Protein AF-A0A8T4ZIC4-F1 (afdb_monomer_lite)

Foldseek 3Di:
DFDWPPPPPCQPFLVLVCVLDVALVLLQVLQVVQVWAWDPDARGKTWDPPDPPKIKIWDWHPPPVVDHIGIDITTGPCVVVVDDPVVVVVSVVVVSVSSSPRRPPPPVVVVVPD

Structure (mmCIF, N/CA/C/O backbone):
data_AF-A0A8T4ZIC4-F1
#
_entry.id   AF-A0A8T4ZIC4-F1
#
loop_
_atom_site.group_PDB
_atom_site.id
_atom_site.type_symbol
_atom_site.label_atom_id
_atom_site.label_alt_id
_atom_site.label_comp_id
_atom_site.label_asym_id
_atom_site.label_entity_id
_atom_site.label_seq_id
_atom_site.pdbx_PDB_ins_code
_atom_site.Cartn_x
_atom_site.Cartn_y
_atom_site.Cartn_z
_atom_site.occupancy
_atom_site.B_iso_or_equiv
_atom_site.auth_seq_id
_atom_site.auth_comp_id
_atom_site.auth_asym_id
_atom_site.auth_atom_id
_atom_site.pdbx_PDB_model_num
ATOM 1 N N . GLY A 1 1 ? -21.956 -5.298 -4.719 1.00 33.06 1 GLY A N 1
ATOM 2 C CA . GLY A 1 1 ? -21.739 -3.932 -5.223 1.00 33.06 1 GLY A CA 1
ATOM 3 C C . GLY A 1 1 ? -20.552 -3.351 -4.500 1.00 33.06 1 GLY A C 1
ATOM 4 O O . GLY A 1 1 ? -20.689 -3.032 -3.332 1.00 33.06 1 GLY A O 1
ATOM 5 N N . GLY A 1 2 ? -19.388 -3.315 -5.147 1.00 44.88 2 GLY A N 1
ATOM 6 C CA . GLY A 1 2 ? -18.183 -2.702 -4.589 1.00 44.88 2 GLY A CA 1
ATOM 7 C C . GLY A 1 2 ? -18.136 -1.250 -5.034 1.00 44.88 2 GLY A C 1
ATOM 8 O O . GLY A 1 2 ? -17.981 -0.979 -6.220 1.00 44.88 2 GLY A O 1
ATOM 9 N N . LEU A 1 3 ? -18.362 -0.319 -4.114 1.00 43.19 3 LEU A N 1
ATOM 10 C CA . LEU A 1 3 ? -18.213 1.105 -4.391 1.00 43.19 3 LE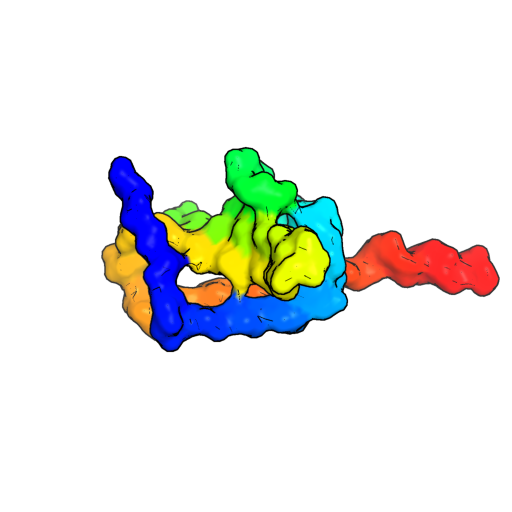U A CA 1
ATOM 11 C C . LEU A 1 3 ? -16.721 1.439 -4.345 1.00 43.19 3 LEU A C 1
ATOM 13 O O . LEU A 1 3 ? -16.117 1.508 -3.278 1.00 43.19 3 LEU A O 1
ATOM 17 N N . PHE A 1 4 ? -16.151 1.589 -5.537 1.00 46.47 4 PHE A N 1
ATOM 18 C CA . PHE A 1 4 ? -14.772 1.975 -5.790 1.00 46.47 4 PHE A CA 1
ATOM 19 C C . PHE A 1 4 ? -14.532 3.410 -5.311 1.00 46.47 4 PHE A C 1
ATOM 21 O O . PHE A 1 4 ? -15.179 4.346 -5.781 1.00 46.47 4 PHE A O 1
ATOM 28 N N . PHE A 1 5 ? -13.560 3.612 -4.423 1.00 39.50 5 PHE A N 1
ATOM 29 C CA . PHE A 1 5 ? -12.942 4.927 -4.273 1.00 39.50 5 PHE A CA 1
ATOM 30 C C . PHE A 1 5 ? -12.003 5.160 -5.461 1.00 39.50 5 PHE A C 1
ATOM 32 O O . PHE A 1 5 ? -10.790 5.037 -5.351 1.00 39.50 5 PHE A O 1
ATOM 39 N N . SER A 1 6 ? -12.563 5.492 -6.619 1.00 39.66 6 SER A N 1
ATOM 40 C CA . SER A 1 6 ? -11.831 6.234 -7.643 1.00 39.66 6 SER A CA 1
ATOM 41 C C . SER A 1 6 ? -12.007 7.706 -7.290 1.00 39.66 6 SER A C 1
ATOM 43 O O . SER A 1 6 ? -12.940 8.337 -7.768 1.00 39.66 6 SER A O 1
ATOM 45 N N . ALA A 1 7 ? -11.208 8.237 -6.363 1.00 35.34 7 ALA A N 1
ATOM 46 C CA . ALA A 1 7 ? -11.266 9.658 -6.028 1.00 35.34 7 ALA A CA 1
ATOM 47 C C . ALA A 1 7 ? -10.361 10.442 -6.997 1.00 35.34 7 ALA A C 1
ATOM 49 O O . ALA A 1 7 ? -9.142 10.338 -6.878 1.00 35.34 7 ALA A O 1
ATOM 50 N N . PRO A 1 8 ? -10.902 11.270 -7.915 1.00 34.84 8 PRO A N 1
ATOM 51 C CA . PRO A 1 8 ? -10.094 12.103 -8.810 1.00 34.84 8 PRO A CA 1
ATOM 52 C C . PRO A 1 8 ? -9.449 13.305 -8.090 1.00 34.84 8 PRO A C 1
ATOM 54 O O . PRO A 1 8 ? -8.684 14.041 -8.700 1.00 34.84 8 PRO A O 1
ATOM 57 N N . ALA A 1 9 ? -9.765 13.534 -6.807 1.00 34.50 9 ALA A N 1
ATOM 58 C CA . ALA A 1 9 ? -9.385 14.743 -6.066 1.00 34.50 9 ALA A CA 1
ATOM 59 C C . ALA A 1 9 ? -8.169 14.579 -5.134 1.00 34.50 9 ALA A C 1
ATOM 61 O O . ALA A 1 9 ? -7.621 15.573 -4.666 1.00 34.50 9 ALA A O 1
ATOM 62 N N . HIS A 1 10 ? -7.706 13.351 -4.894 1.00 43.91 10 HIS A N 1
ATOM 63 C CA . HIS A 1 10 ? -6.476 13.084 -4.148 1.00 43.91 10 HIS A CA 1
ATOM 64 C C . HIS A 1 10 ? -5.704 11.997 -4.877 1.00 43.91 10 HIS A C 1
ATOM 66 O O . HIS A 1 10 ? -5.701 10.837 -4.476 1.00 43.91 10 HIS A O 1
ATOM 72 N N . ASN A 1 11 ? -5.088 12.379 -5.994 1.00 49.31 11 ASN A N 1
ATOM 73 C CA . ASN A 1 11 ? -4.121 11.537 -6.678 1.00 49.31 11 ASN A CA 1
ATOM 74 C C . ASN A 1 11 ? -2.909 11.408 -5.739 1.00 49.31 11 ASN A C 1
ATOM 76 O O . ASN A 1 11 ? -2.004 12.242 -5.755 1.00 49.31 11 ASN A O 1
ATOM 80 N N . LEU A 1 12 ? -2.963 10.449 -4.811 1.00 59.75 12 LEU A N 1
ATOM 81 C CA . LEU A 1 12 ? -1.855 10.118 -3.927 1.00 59.75 12 LEU A CA 1
ATOM 82 C C . LEU A 1 12 ? -0.790 9.494 -4.814 1.00 59.75 12 LEU A C 1
ATOM 84 O O . LEU A 1 12 ? -0.788 8.295 -5.068 1.00 59.75 12 LEU A O 1
ATOM 88 N N . ALA A 1 13 ? 0.067 10.345 -5.362 1.00 63.38 13 ALA A N 1
ATOM 89 C CA . ALA A 1 13 ? 1.183 9.907 -6.163 1.00 63.38 13 ALA A CA 1
ATOM 90 C C . ALA A 1 13 ? 2.151 9.170 -5.232 1.00 63.38 13 ALA A C 1
ATOM 92 O O . ALA A 1 13 ? 2.946 9.784 -4.521 1.00 63.38 13 ALA A O 1
ATOM 93 N N . PHE A 1 14 ? 2.059 7.841 -5.208 1.00 84.56 14 PHE A N 1
ATOM 94 C CA . PHE A 1 14 ? 2.982 6.949 -4.505 1.00 84.56 14 PHE A CA 1
ATOM 95 C C . PHE A 1 14 ? 4.308 6.834 -5.268 1.00 84.56 14 PHE A C 1
ATOM 97 O O . PHE A 1 14 ? 4.807 5.736 -5.507 1.00 84.56 14 PHE A O 1
ATOM 104 N N . ASN A 1 15 ? 4.855 7.973 -5.700 1.00 84.69 15 ASN A N 1
ATOM 105 C CA . ASN A 1 15 ? 6.056 8.038 -6.528 1.00 84.69 15 ASN A CA 1
ATOM 106 C C . ASN A 1 15 ? 7.239 7.375 -5.825 1.00 84.69 15 ASN A C 1
ATOM 108 O O . ASN A 1 15 ? 7.979 6.647 -6.459 1.00 84.69 15 ASN A O 1
ATOM 112 N N . ASP A 1 16 ? 7.345 7.508 -4.502 1.00 87.56 16 ASP A N 1
ATOM 113 C CA . ASP A 1 16 ? 8.375 6.830 -3.713 1.00 87.56 16 ASP A CA 1
ATOM 114 C C . ASP A 1 16 ? 8.280 5.298 -3.787 1.00 87.56 16 ASP A C 1
ATOM 116 O O . ASP A 1 16 ? 9.295 4.604 -3.744 1.00 87.56 16 ASP A O 1
ATOM 120 N N . LEU A 1 17 ? 7.064 4.755 -3.895 1.00 90.38 17 LEU A N 1
ATOM 121 C CA . LEU A 1 17 ? 6.855 3.324 -4.083 1.00 90.38 17 LEU A CA 1
ATOM 122 C C . LEU A 1 17 ? 7.109 2.915 -5.535 1.00 90.38 17 LEU A C 1
ATOM 124 O O . LEU A 1 17 ? 7.627 1.827 -5.748 1.00 90.38 17 LEU A O 1
ATOM 128 N N . LEU A 1 18 ? 6.777 3.763 -6.512 1.00 89.31 18 LEU A N 1
ATOM 129 C CA . LEU A 1 18 ? 7.067 3.525 -7.932 1.00 89.31 18 LEU A CA 1
ATOM 130 C C . LEU A 1 18 ? 8.573 3.574 -8.230 1.00 89.31 18 LEU A C 1
ATOM 132 O O . LEU A 1 18 ? 9.070 2.731 -8.968 1.00 89.31 18 LEU A O 1
ATOM 136 N N . ASP A 1 19 ? 9.302 4.499 -7.606 1.00 88.69 19 ASP A N 1
ATOM 137 C CA . ASP A 1 19 ? 10.763 4.595 -7.680 1.00 88.69 19 ASP A CA 1
ATOM 138 C C . ASP A 1 19 ? 11.426 3.359 -7.059 1.00 88.69 19 ASP A C 1
ATOM 140 O O . ASP A 1 19 ? 12.486 2.910 -7.494 1.00 88.69 19 ASP A O 1
ATOM 144 N N . LYS A 1 20 ? 10.795 2.797 -6.023 1.00 89.50 20 LYS A N 1
ATOM 145 C CA . LYS A 1 20 ? 11.298 1.630 -5.299 1.00 89.50 20 LYS A CA 1
ATOM 146 C C . LYS A 1 20 ? 10.947 0.298 -5.960 1.00 89.50 20 LYS A C 1
ATOM 148 O O . LYS A 1 20 ? 11.734 -0.642 -5.877 1.00 89.50 20 LYS A O 1
ATOM 153 N N . TYR A 1 21 ? 9.758 0.191 -6.539 1.00 90.94 21 TYR A N 1
ATOM 154 C CA . TYR A 1 21 ? 9.224 -1.030 -7.127 1.00 90.94 21 TYR A CA 1
ATOM 155 C C . TYR A 1 21 ? 8.983 -0.793 -8.613 1.00 90.94 21 TYR A C 1
ATOM 157 O O . TYR A 1 21 ? 7.904 -0.367 -9.026 1.00 90.94 21 TYR A O 1
ATOM 165 N N . ALA A 1 22 ? 10.005 -1.081 -9.419 1.00 86.00 22 ALA A N 1
ATOM 166 C CA . ALA A 1 22 ? 9.959 -0.856 -10.859 1.00 86.00 22 ALA A CA 1
ATOM 167 C C . ALA A 1 22 ? 9.056 -1.874 -11.573 1.00 86.00 22 ALA A C 1
ATOM 169 O O . ALA A 1 22 ? 8.530 -1.590 -12.651 1.00 86.00 22 ALA A O 1
ATOM 170 N N . THR A 1 23 ? 8.870 -3.055 -10.972 1.00 91.25 23 THR A N 1
ATOM 171 C CA . THR A 1 23 ? 8.087 -4.156 -11.549 1.00 91.25 23 THR A CA 1
ATOM 172 C C . THR A 1 23 ? 6.901 -4.575 -10.667 1.00 91.25 23 THR A C 1
ATOM 174 O O . THR A 1 23 ? 6.995 -4.523 -9.433 1.00 91.25 23 THR A O 1
ATOM 177 N N . PRO A 1 24 ? 5.803 -5.080 -11.271 1.00 93.19 24 PRO A N 1
ATOM 178 C CA . PRO A 1 24 ? 4.670 -5.641 -10.528 1.00 93.19 24 PRO A CA 1
ATOM 179 C C . PRO A 1 24 ? 5.083 -6.760 -9.556 1.00 93.19 24 PRO A C 1
ATOM 181 O O . PRO A 1 24 ? 4.558 -6.853 -8.447 1.00 93.19 24 PRO A O 1
ATOM 184 N N . ASP A 1 25 ? 6.061 -7.590 -9.935 1.00 93.56 25 ASP A N 1
ATOM 185 C CA . ASP A 1 25 ? 6.552 -8.693 -9.104 1.00 93.56 25 ASP A CA 1
ATOM 186 C C . ASP A 1 25 ? 7.297 -8.219 -7.851 1.00 93.56 25 ASP A C 1
ATOM 188 O O . ASP A 1 25 ? 7.112 -8.783 -6.770 1.00 93.56 25 ASP A O 1
ATOM 192 N N . GLU A 1 26 ? 8.139 -7.188 -7.958 1.00 92.88 26 GLU A N 1
ATOM 193 C CA . GLU A 1 26 ? 8.818 -6.592 -6.798 1.00 92.88 26 GLU A CA 1
ATOM 194 C C . GLU A 1 26 ? 7.816 -5.995 -5.817 1.00 92.88 26 GLU A C 1
ATOM 196 O O . GLU A 1 26 ? 7.899 -6.250 -4.611 1.00 92.88 26 GLU A O 1
ATOM 201 N N . PHE A 1 27 ? 6.841 -5.260 -6.350 1.00 94.19 27 PHE A N 1
ATOM 202 C CA . PHE A 1 27 ? 5.760 -4.672 -5.577 1.00 94.19 27 PHE A CA 1
ATOM 203 C C . PHE A 1 27 ? 4.952 -5.739 -4.834 1.00 94.19 27 PHE A C 1
ATOM 205 O O . PHE A 1 27 ? 4.721 -5.636 -3.625 1.00 94.19 27 PHE A O 1
ATOM 212 N N . LEU A 1 28 ? 4.571 -6.805 -5.538 1.00 94.94 28 LEU A N 1
ATOM 213 C CA . LEU A 1 28 ? 3.803 -7.892 -4.956 1.00 94.94 28 LEU A CA 1
ATOM 214 C C . LEU A 1 28 ? 4.590 -8.624 -3.867 1.00 94.94 28 LEU A C 1
ATOM 216 O O . LEU A 1 28 ? 4.059 -8.854 -2.781 1.00 94.94 28 LEU A O 1
ATOM 220 N N . ARG A 1 29 ? 5.862 -8.961 -4.117 1.00 94.06 29 ARG A N 1
ATOM 221 C CA . ARG A 1 29 ? 6.724 -9.601 -3.109 1.00 94.06 29 ARG A CA 1
ATOM 222 C C . ARG A 1 29 ? 6.819 -8.760 -1.838 1.00 94.06 29 ARG A C 1
ATOM 224 O O . ARG A 1 29 ? 6.734 -9.311 -0.740 1.00 94.06 29 ARG A O 1
ATOM 231 N N . ALA A 1 30 ? 6.954 -7.442 -1.974 1.00 93.38 30 ALA A N 1
ATOM 232 C CA . ALA A 1 30 ? 6.986 -6.536 -0.832 1.00 93.38 30 ALA A CA 1
ATOM 233 C C . ALA A 1 30 ? 5.678 -6.585 -0.028 1.00 93.38 30 ALA A C 1
ATOM 235 O O . ALA A 1 30 ? 5.730 -6.755 1.192 1.00 93.38 30 ALA A O 1
ATOM 236 N N . GLY A 1 31 ? 4.523 -6.524 -0.697 1.00 93.75 31 GLY A N 1
ATOM 237 C CA . GLY A 1 31 ? 3.209 -6.629 -0.058 1.00 93.75 31 GLY A CA 1
ATOM 238 C C . GLY A 1 31 ? 2.994 -7.944 0.690 1.00 93.75 31 GLY A C 1
ATOM 239 O O . GLY A 1 31 ? 2.612 -7.945 1.861 1.00 93.75 31 GLY A O 1
ATOM 240 N N . LEU A 1 32 ? 3.329 -9.073 0.064 1.00 94.12 32 LEU A N 1
ATOM 241 C CA . LEU A 1 32 ? 3.216 -10.394 0.695 1.00 94.12 32 LEU A CA 1
ATOM 242 C C . LEU A 1 32 ? 4.154 -10.537 1.906 1.00 94.12 32 LEU A C 1
ATOM 244 O O . LEU A 1 32 ? 3.788 -11.135 2.915 1.00 94.12 32 LEU A O 1
ATOM 248 N N . SER A 1 33 ? 5.338 -9.917 1.868 1.00 92.00 33 SER A N 1
ATOM 249 C CA . SER A 1 33 ? 6.285 -9.918 2.997 1.00 92.00 33 SER A CA 1
ATOM 250 C C . SER A 1 33 ? 5.807 -9.140 4.237 1.00 92.00 33 SER A C 1
ATOM 252 O O . SER A 1 33 ? 6.435 -9.226 5.303 1.00 92.00 33 SER A O 1
ATOM 254 N N . LEU A 1 34 ? 4.726 -8.362 4.104 1.00 90.06 34 LEU A N 1
ATOM 255 C CA . LEU A 1 34 ? 4.023 -7.684 5.198 1.00 90.06 34 LEU A CA 1
ATOM 256 C C . LEU A 1 34 ? 2.871 -8.526 5.772 1.00 90.06 34 LEU A C 1
ATOM 258 O O . LEU A 1 34 ? 2.114 -8.027 6.599 1.00 90.06 34 LEU A O 1
ATOM 262 N N . GLY A 1 35 ? 2.731 -9.783 5.340 1.00 91.25 35 GLY A N 1
ATOM 263 C CA . GLY A 1 35 ? 1.567 -10.609 5.661 1.00 91.25 35 GLY A CA 1
ATOM 264 C C . GLY A 1 35 ? 0.340 -10.239 4.829 1.00 91.25 35 GLY A C 1
ATOM 265 O O . GLY A 1 35 ? -0.779 -10.524 5.242 1.00 91.25 35 GLY A O 1
ATOM 266 N N . GLY A 1 36 ? 0.542 -9.566 3.692 1.00 93.31 36 GLY A N 1
ATOM 267 C CA . GLY A 1 36 ? -0.533 -9.288 2.756 1.00 93.31 36 GLY A CA 1
ATOM 268 C C . GLY A 1 36 ? -0.979 -10.526 1.984 1.00 93.31 36 GLY A C 1
ATOM 269 O O . GLY A 1 36 ? -0.225 -11.489 1.835 1.00 93.31 36 GLY A O 1
ATOM 270 N N . GLU A 1 37 ? -2.193 -10.475 1.448 1.00 94.25 37 GLU A N 1
ATOM 271 C CA . GLU A 1 37 ? -2.775 -11.540 0.632 1.00 94.25 37 GLU A CA 1
ATOM 272 C C . GLU A 1 37 ? -2.823 -11.109 -0.834 1.00 94.25 37 GLU A C 1
ATOM 274 O O . GLU A 1 37 ? -3.216 -9.987 -1.154 1.00 94.25 37 GLU A O 1
ATOM 279 N N . ARG A 1 38 ? -2.411 -11.991 -1.752 1.00 94.88 38 ARG A N 1
ATOM 280 C CA . ARG A 1 38 ? -2.429 -11.692 -3.190 1.00 94.88 38 ARG A CA 1
ATOM 281 C C . ARG A 1 38 ? -3.867 -11.575 -3.688 1.00 94.88 38 ARG A C 1
ATOM 283 O O . ARG A 1 38 ? -4.676 -12.471 -3.468 1.00 94.88 38 ARG A O 1
ATOM 290 N N . MET A 1 39 ? -4.120 -10.549 -4.492 1.00 93.44 39 MET A N 1
ATOM 291 C CA . MET A 1 39 ? -5.360 -10.382 -5.241 1.00 93.44 39 MET A CA 1
ATOM 292 C C . MET A 1 39 ? -5.105 -10.604 -6.734 1.00 93.44 39 MET A C 1
ATOM 294 O O . MET A 1 39 ? -4.095 -10.163 -7.280 1.00 93.44 39 MET A O 1
ATOM 298 N N . GLN A 1 40 ? -6.017 -11.304 -7.408 1.00 90.19 40 GLN A N 1
ATOM 299 C CA . GLN A 1 40 ? -5.956 -11.528 -8.857 1.00 90.19 40 GLN A CA 1
ATOM 300 C C . GLN A 1 40 ? -6.614 -10.351 -9.595 1.00 90.19 40 GLN A C 1
ATOM 302 O O . GLN A 1 40 ? -7.716 -10.480 -10.121 1.00 90.19 40 GLN A O 1
ATOM 307 N N . ILE A 1 41 ? -5.981 -9.176 -9.536 1.00 82.94 41 ILE A N 1
ATOM 308 C CA . ILE A 1 41 ? -6.499 -7.915 -10.091 1.00 82.94 41 ILE A CA 1
ATOM 309 C C . ILE A 1 41 ? -5.343 -7.153 -10.764 1.00 82.94 41 ILE A C 1
ATOM 311 O O . ILE A 1 41 ? -4.271 -7.052 -10.166 1.00 82.94 41 ILE A O 1
ATOM 315 N N . GLU A 1 42 ? -5.585 -6.600 -11.963 1.00 84.44 42 GLU A N 1
ATOM 316 C CA . GLU A 1 42 ? -4.588 -5.924 -12.824 1.00 84.44 42 GLU A CA 1
ATOM 317 C C . GLU A 1 42 ? -3.273 -6.740 -12.955 1.00 84.44 42 GLU A C 1
ATOM 319 O O . GLU A 1 42 ? -3.321 -7.967 -13.059 1.00 84.44 42 GLU A O 1
ATOM 324 N N . ASP A 1 43 ? -2.106 -6.077 -12.958 1.00 90.00 43 ASP A N 1
ATOM 325 C CA . ASP A 1 43 ? -0.787 -6.718 -13.081 1.00 90.00 43 ASP A CA 1
ATOM 326 C C . ASP A 1 43 ? -0.264 -7.256 -11.742 1.00 90.00 43 ASP A C 1
ATOM 328 O O . ASP A 1 43 ? 0.291 -8.355 -11.661 1.00 90.00 43 ASP A O 1
ATOM 332 N N . ALA A 1 44 ? -0.442 -6.488 -10.664 1.00 94.12 44 ALA A N 1
ATOM 333 C CA . ALA A 1 44 ? -0.154 -6.935 -9.308 1.00 94.12 44 ALA A CA 1
ATOM 334 C C . ALA A 1 44 ? -1.047 -6.228 -8.296 1.00 94.12 44 ALA A C 1
ATOM 336 O O . ALA A 1 44 ? -1.111 -5.001 -8.246 1.00 94.12 44 ALA A O 1
ATOM 337 N N . ALA A 1 45 ? -1.674 -7.006 -7.422 1.00 94.94 45 ALA A N 1
ATOM 338 C CA . ALA A 1 45 ? -2.472 -6.471 -6.338 1.00 94.94 45 ALA A CA 1
ATOM 339 C C . ALA A 1 45 ? -2.356 -7.333 -5.084 1.00 94.94 45 ALA A C 1
ATOM 341 O O . ALA A 1 45 ? -2.182 -8.555 -5.153 1.00 94.94 45 ALA A O 1
ATOM 342 N N . PHE A 1 46 ? -2.470 -6.690 -3.929 1.00 95.06 46 PHE A N 1
ATOM 343 C CA . PHE A 1 46 ? -2.510 -7.370 -2.642 1.00 95.06 46 PHE A CA 1
ATOM 344 C C . PHE A 1 46 ? -3.297 -6.563 -1.612 1.00 95.06 46 PHE A C 1
ATOM 346 O O . PHE A 1 46 ? -3.366 -5.334 -1.682 1.00 95.06 46 PHE A O 1
ATOM 353 N N . THR A 1 47 ? -3.872 -7.251 -0.634 1.00 93.62 47 THR A N 1
ATOM 354 C CA . THR A 1 47 ? -4.500 -6.637 0.537 1.00 93.62 47 THR A CA 1
ATOM 355 C C . THR A 1 47 ? -3.569 -6.714 1.738 1.00 93.62 47 THR A C 1
ATOM 357 O O . THR A 1 47 ? -2.887 -7.713 1.935 1.00 93.62 47 THR A O 1
ATOM 360 N N . ILE A 1 48 ? -3.541 -5.671 2.565 1.00 92.00 48 ILE A N 1
ATOM 361 C CA . ILE A 1 48 ? -2.897 -5.694 3.886 1.00 92.00 48 ILE A CA 1
ATOM 362 C C . ILE A 1 48 ? -3.884 -5.252 4.962 1.00 92.00 48 ILE A C 1
ATOM 364 O O . ILE A 1 48 ? -4.687 -4.341 4.756 1.00 92.00 48 ILE A O 1
ATOM 368 N N . LEU A 1 49 ? -3.799 -5.877 6.133 1.00 89.19 49 LEU A N 1
ATOM 369 C CA . LEU A 1 49 ? -4.579 -5.511 7.312 1.00 89.19 49 LEU A CA 1
ATOM 370 C C . LEU A 1 49 ? -3.718 -4.662 8.250 1.00 89.19 49 LEU A C 1
ATOM 372 O O . LEU A 1 49 ? -2.986 -5.183 9.086 1.00 89.19 49 LEU A O 1
ATOM 376 N N . ILE A 1 50 ? -3.809 -3.338 8.116 1.00 83.00 50 ILE A N 1
ATOM 377 C CA . ILE A 1 50 ? -3.174 -2.399 9.063 1.00 83.00 50 ILE A CA 1
ATOM 378 C C . ILE A 1 50 ? -3.977 -2.294 10.359 1.00 83.00 50 ILE A C 1
ATOM 380 O O . ILE A 1 50 ? -3.426 -2.063 11.433 1.00 83.00 50 ILE A O 1
ATOM 384 N N . LEU A 1 51 ? -5.294 -2.459 10.250 1.00 83.12 51 LEU A N 1
ATOM 385 C CA . LEU A 1 51 ? -6.226 -2.467 11.365 1.00 83.12 51 LEU A CA 1
ATOM 386 C C . LEU A 1 51 ? -7.044 -3.760 11.336 1.00 83.12 51 LEU A C 1
ATOM 388 O O . LEU A 1 51 ? -7.293 -4.286 10.250 1.00 83.12 51 LEU A O 1
ATOM 392 N N . PRO A 1 52 ? -7.553 -4.230 12.491 1.00 80.00 52 PRO A N 1
ATOM 393 C CA . PRO A 1 52 ? -8.210 -5.536 12.604 1.00 80.00 52 PRO A CA 1
ATOM 394 C C . PRO A 1 52 ? -9.407 -5.780 11.670 1.00 80.00 52 PRO A C 1
ATOM 396 O O . PRO A 1 52 ? -9.837 -6.919 11.533 1.00 80.00 52 PRO A O 1
ATOM 399 N N . ARG A 1 53 ? -9.998 -4.732 11.078 1.00 81.12 53 ARG A N 1
ATOM 400 C CA . ARG A 1 53 ? -11.212 -4.827 10.243 1.00 81.12 53 ARG A CA 1
ATOM 401 C C . ARG A 1 53 ? -11.175 -4.003 8.959 1.00 81.12 53 ARG A C 1
ATOM 403 O O . ARG A 1 53 ? -12.186 -3.915 8.275 1.00 81.12 53 ARG A O 1
ATOM 410 N N . ILE A 1 54 ? -10.050 -3.361 8.653 1.00 82.62 54 ILE A N 1
ATOM 411 C CA . ILE A 1 54 ? -9.972 -2.415 7.536 1.00 82.62 54 ILE A CA 1
ATOM 412 C C . ILE A 1 54 ? -8.852 -2.880 6.608 1.00 82.62 54 ILE A C 1
ATOM 414 O O . ILE A 1 54 ? -7.697 -2.491 6.808 1.00 82.62 54 ILE A O 1
ATOM 418 N N . PRO A 1 55 ? -9.168 -3.759 5.638 1.00 86.88 55 PRO A N 1
ATOM 419 C CA . PRO A 1 55 ? -8.211 -4.157 4.623 1.00 86.88 55 PRO A CA 1
ATOM 420 C C . PRO A 1 55 ? -7.931 -2.988 3.680 1.00 86.88 55 PRO A C 1
ATOM 422 O O . PRO A 1 55 ? -8.838 -2.258 3.275 1.00 86.88 55 PRO A O 1
ATOM 425 N N . ILE A 1 56 ? -6.660 -2.841 3.322 1.00 90.19 56 ILE A N 1
ATOM 426 C CA . ILE A 1 56 ? -6.176 -1.870 2.345 1.00 90.19 56 ILE A CA 1
ATOM 427 C C . ILE A 1 56 ? -5.739 -2.640 1.114 1.00 90.19 56 ILE A C 1
ATOM 429 O O . ILE A 1 56 ? -4.836 -3.471 1.206 1.00 90.19 56 ILE A O 1
ATOM 433 N N . LEU A 1 57 ? -6.368 -2.367 -0.022 1.00 92.38 57 LEU A N 1
ATOM 434 C CA . LEU A 1 57 ? -6.013 -2.964 -1.300 1.00 92.38 57 LEU A CA 1
ATOM 435 C C . LEU A 1 57 ? -5.035 -2.053 -2.034 1.00 92.38 57 LEU A C 1
ATOM 437 O O . LEU A 1 57 ? -5.367 -0.919 -2.366 1.00 92.38 57 LEU A O 1
ATOM 441 N N . TYR A 1 58 ? -3.860 -2.583 -2.329 1.00 92.94 58 TYR A N 1
ATOM 442 C CA . TYR A 1 58 ? -2.869 -1.973 -3.198 1.00 92.94 58 TYR A CA 1
ATOM 443 C C . TYR A 1 58 ? -2.948 -2.601 -4.586 1.00 92.94 58 TYR A C 1
ATOM 445 O O . TYR A 1 58 ? -3.005 -3.825 -4.704 1.00 92.94 58 TYR A O 1
ATOM 453 N N . VAL A 1 59 ? -2.929 -1.772 -5.628 1.00 92.62 59 VAL A N 1
ATOM 454 C CA . VAL A 1 59 ? -2.973 -2.207 -7.030 1.00 92.62 59 VAL A CA 1
ATOM 455 C C . VAL A 1 59 ? -1.902 -1.478 -7.821 1.00 92.62 59 VAL A C 1
ATOM 457 O O . VAL A 1 59 ? -1.899 -0.251 -7.873 1.00 92.62 59 VAL A O 1
ATOM 460 N N . PHE A 1 60 ? -1.022 -2.236 -8.456 1.00 92.56 60 PHE A N 1
ATOM 461 C CA . PHE A 1 60 ? -0.044 -1.754 -9.414 1.00 92.56 60 PHE A CA 1
ATOM 462 C C . PHE A 1 60 ? -0.587 -1.955 -10.826 1.00 92.56 60 PHE A C 1
ATOM 464 O O . PHE A 1 60 ? -0.993 -3.060 -11.194 1.00 92.56 60 PHE A O 1
ATOM 471 N N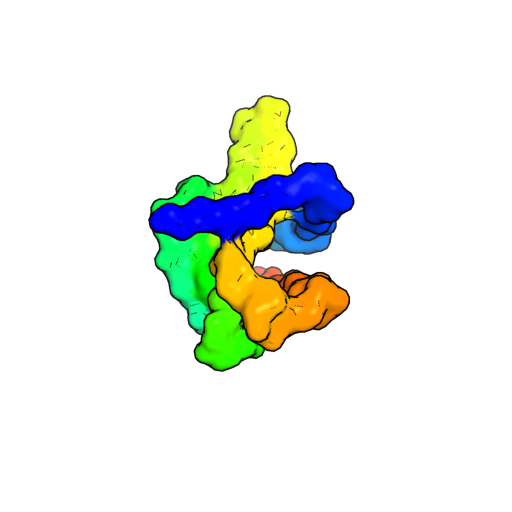 . ARG A 1 61 ? -0.555 -0.885 -11.617 1.00 91.06 61 ARG A N 1
ATOM 472 C CA . ARG A 1 61 ? -0.841 -0.908 -13.049 1.00 91.06 61 ARG A CA 1
ATOM 473 C C . ARG A 1 61 ? 0.396 -0.472 -13.809 1.00 91.06 61 ARG A C 1
ATOM 475 O O . ARG A 1 61 ? 0.885 0.645 -13.617 1.00 91.06 61 ARG A O 1
ATOM 482 N N . SER A 1 62 ? 0.849 -1.332 -14.704 1.00 89.50 62 SER A N 1
ATOM 483 C CA . SER A 1 62 ? 1.907 -1.032 -15.655 1.00 89.50 62 SER A CA 1
ATOM 484 C C . SER A 1 62 ? 1.332 -0.161 -16.761 1.00 89.50 62 SER A C 1
ATOM 486 O O . SER A 1 62 ? 0.297 -0.479 -17.342 1.00 89.50 62 SER A O 1
ATOM 488 N N . GLY A 1 63 ? 1.993 0.950 -17.068 1.00 84.75 63 GLY A N 1
ATOM 489 C CA . GLY A 1 63 ? 1.522 1.848 -18.123 1.00 84.75 63 GLY A CA 1
ATOM 490 C C . GLY A 1 63 ? 1.917 1.409 -19.541 1.00 84.75 63 GLY A C 1
ATOM 491 O O . GLY A 1 63 ? 1.481 2.010 -20.517 1.00 84.75 63 GLY A O 1
ATOM 492 N N . GLY A 1 64 ? 2.715 0.342 -19.674 1.00 77.06 64 GLY A N 1
ATOM 493 C CA . GLY A 1 64 ? 2.933 -0.334 -20.957 1.00 77.06 64 GLY A CA 1
ATOM 494 C C . GLY A 1 64 ? 3.604 0.527 -22.032 1.00 77.06 64 GLY A C 1
ATOM 495 O O . GLY A 1 64 ? 3.219 0.455 -23.191 1.00 77.06 64 GLY A O 1
ATOM 496 N N . GLY A 1 65 ? 4.586 1.356 -21.664 1.00 77.31 65 GLY A N 1
ATOM 497 C CA . GLY A 1 65 ? 5.379 2.177 -22.593 1.00 77.31 65 GLY A CA 1
ATOM 498 C C . GLY A 1 65 ? 4.670 3.433 -23.116 1.00 77.31 65 GLY A C 1
ATOM 499 O O . GLY A 1 65 ? 5.321 4.458 -23.295 1.00 77.31 65 GLY A O 1
ATOM 500 N N . GLU A 1 66 ? 3.351 3.385 -23.298 1.00 82.75 66 GLU A N 1
ATOM 501 C CA . GLU A 1 66 ? 2.527 4.538 -23.695 1.00 82.75 66 GLU A CA 1
ATOM 502 C C . GLU A 1 66 ? 2.079 5.386 -22.494 1.00 82.75 66 GLU A C 1
ATOM 504 O O . GLU A 1 66 ? 1.836 6.586 -22.630 1.00 82.75 66 GLU A O 1
ATOM 509 N N . PHE A 1 67 ? 2.020 4.788 -21.301 1.00 83.75 67 PHE A N 1
ATOM 510 C CA . PHE A 1 67 ? 1.635 5.446 -20.054 1.00 83.75 67 PHE A CA 1
ATOM 511 C C . PHE A 1 67 ? 2.660 5.172 -18.939 1.00 83.75 67 PHE A C 1
ATOM 513 O O . PHE A 1 67 ? 3.403 4.185 -18.999 1.00 83.75 67 PHE A O 1
ATOM 520 N N . PRO A 1 68 ? 2.727 6.022 -17.898 1.00 84.50 68 PRO A N 1
ATOM 521 C CA . PRO A 1 68 ? 3.534 5.738 -16.716 1.00 84.50 68 PRO A CA 1
ATOM 522 C C . PRO A 1 68 ? 2.905 4.632 -15.859 1.00 84.50 68 PRO A C 1
ATOM 524 O O . PRO A 1 68 ? 1.686 4.451 -15.834 1.00 84.50 68 PRO A O 1
ATOM 527 N N . ASN A 1 69 ? 3.744 3.923 -15.103 1.00 89.94 69 ASN A N 1
ATOM 528 C CA . ASN A 1 69 ? 3.273 3.011 -14.062 1.00 89.94 69 ASN A CA 1
ATOM 529 C C . ASN A 1 69 ? 2.521 3.788 -12.973 1.00 89.94 69 ASN A C 1
ATOM 531 O O . ASN A 1 69 ? 2.829 4.947 -12.691 1.00 89.94 69 ASN A O 1
ATOM 535 N N . SER A 1 70 ? 1.546 3.142 -12.339 1.00 89.88 70 SER A N 1
ATOM 536 C CA . SER A 1 70 ? 0.771 3.745 -11.255 1.00 89.88 70 SER A CA 1
ATOM 537 C C . SER A 1 70 ? 0.477 2.741 -10.151 1.00 89.88 70 SER A C 1
ATOM 539 O O . SER A 1 70 ? 0.270 1.556 -10.406 1.00 89.88 70 SER A O 1
ATOM 541 N N . ILE A 1 71 ? 0.433 3.236 -8.916 1.00 90.44 71 ILE A N 1
ATOM 542 C CA . ILE A 1 71 ? -0.044 2.490 -7.755 1.00 90.44 71 ILE A CA 1
ATOM 543 C C . ILE A 1 71 ? -1.298 3.186 -7.249 1.00 90.44 71 ILE A C 1
ATOM 545 O O . ILE A 1 71 ? -1.295 4.394 -7.028 1.00 90.44 71 ILE A O 1
ATOM 549 N N . ASN A 1 72 ? -2.360 2.417 -7.050 1.00 88.94 72 ASN A N 1
ATOM 550 C CA . ASN A 1 72 ? -3.618 2.887 -6.493 1.00 88.94 72 ASN A CA 1
ATOM 551 C C . ASN A 1 72 ? -3.913 2.152 -5.186 1.00 88.94 72 ASN A C 1
ATOM 553 O O . ASN A 1 72 ? -3.593 0.970 -5.037 1.00 88.94 72 ASN A O 1
ATOM 557 N N . VAL A 1 73 ? -4.540 2.862 -4.250 1.00 89.06 73 VAL A N 1
ATOM 558 C CA . VAL A 1 73 ? -4.943 2.325 -2.950 1.00 89.06 73 VAL A CA 1
ATOM 559 C C . VAL A 1 73 ? -6.451 2.424 -2.809 1.00 89.06 73 VAL A C 1
ATOM 561 O O . VAL A 1 73 ? -7.032 3.486 -3.026 1.00 89.06 73 VAL A O 1
ATOM 564 N N . TYR A 1 74 ? -7.075 1.321 -2.410 1.00 86.88 74 TYR A N 1
ATOM 565 C CA . TYR A 1 74 ? -8.514 1.212 -2.235 1.00 86.88 74 TYR A CA 1
ATOM 566 C C . TYR A 1 74 ? -8.865 0.703 -0.839 1.00 86.88 74 TYR A C 1
ATOM 568 O O . TYR A 1 74 ? -8.147 -0.094 -0.234 1.00 86.88 74 TYR A O 1
ATOM 576 N N . PHE A 1 75 ? -10.025 1.144 -0.367 1.00 84.31 75 PHE A N 1
ATOM 577 C CA . PHE A 1 75 ? -10.664 0.688 0.860 1.00 84.31 75 PHE A CA 1
ATOM 578 C C . PHE A 1 75 ? -12.066 0.200 0.534 1.00 84.31 75 PHE A C 1
ATOM 580 O O . PHE A 1 75 ? -12.676 0.654 -0.439 1.00 84.31 75 PHE A O 1
ATOM 587 N N . ASP A 1 76 ? -12.607 -0.667 1.385 1.00 81.56 76 ASP A N 1
ATOM 588 C CA . ASP A 1 76 ? -14.037 -0.926 1.345 1.00 81.56 76 ASP A CA 1
ATOM 589 C C . ASP A 1 76 ? -14.829 0.332 1.742 1.00 81.56 76 ASP A C 1
ATOM 591 O O . ASP A 1 76 ? -14.422 1.116 2.603 1.00 81.56 76 ASP A O 1
ATOM 595 N N . SER A 1 77 ? -15.997 0.511 1.126 1.00 78.19 77 SER A N 1
ATOM 596 C CA . SER A 1 77 ? -16.888 1.651 1.368 1.00 78.19 77 SER A CA 1
ATOM 597 C C . SER A 1 77 ? -17.303 1.816 2.837 1.00 78.19 77 SER A C 1
ATOM 599 O O . SER A 1 77 ? -17.591 2.942 3.263 1.00 78.19 77 SER A O 1
ATOM 601 N N . SER A 1 78 ? -17.277 0.730 3.621 1.00 79.06 78 SER A N 1
ATOM 602 C CA . SER A 1 78 ? -17.572 0.740 5.055 1.00 79.06 78 SER A CA 1
ATOM 603 C C . SER A 1 78 ? -16.543 1.489 5.897 1.00 79.06 78 SER A C 1
ATOM 605 O O . SER A 1 78 ? -16.851 1.858 7.030 1.00 79.06 78 SER A O 1
ATOM 607 N N . VAL A 1 79 ? -15.356 1.797 5.356 1.00 82.06 79 VAL A N 1
ATOM 608 C CA . VAL A 1 79 ? -14.293 2.514 6.079 1.00 82.06 79 VAL A CA 1
ATOM 609 C C . VAL A 1 79 ? -14.790 3.828 6.686 1.00 82.06 79 VAL A C 1
ATOM 611 O O . VAL A 1 79 ? -14.395 4.179 7.793 1.00 82.06 79 VAL A O 1
ATOM 614 N N . ARG A 1 80 ? -15.733 4.508 6.021 1.00 81.25 80 ARG A N 1
ATOM 615 C CA . ARG A 1 80 ? -16.329 5.770 6.492 1.00 81.25 80 ARG A CA 1
ATOM 616 C C . ARG A 1 80 ? -17.208 5.612 7.733 1.00 81.25 80 ARG A C 1
ATOM 618 O O . ARG A 1 80 ? -17.420 6.584 8.446 1.00 81.25 80 ARG A O 1
ATOM 625 N N . PHE A 1 81 ? -17.721 4.411 7.994 1.00 82.94 81 PHE A N 1
ATOM 626 C CA . PHE A 1 81 ? -18.444 4.100 9.232 1.00 82.94 81 PHE A CA 1
ATOM 627 C C . PHE A 1 81 ? -17.496 3.730 10.374 1.00 82.94 81 PHE A C 1
ATOM 629 O O . PHE A 1 81 ? -17.885 3.783 11.537 1.00 82.94 81 PHE A O 1
ATOM 636 N N . HIS A 1 82 ? -16.261 3.347 10.049 1.00 79.69 82 HIS A N 1
ATOM 637 C CA . HIS A 1 82 ? -15.261 2.944 11.028 1.00 79.69 82 HIS A CA 1
ATOM 638 C C . HIS A 1 82 ? -14.297 4.071 11.398 1.00 79.69 82 HIS A C 1
ATOM 640 O O . HIS A 1 82 ? -13.766 4.059 12.507 1.00 79.69 82 HIS A O 1
ATOM 646 N N . LEU A 1 83 ? -14.053 5.020 10.490 1.00 83.25 83 LEU A N 1
ATOM 647 C CA . LEU A 1 83 ? -13.016 6.033 10.635 1.00 83.25 83 LEU A CA 1
ATOM 648 C C . LEU A 1 83 ? -13.446 7.403 10.093 1.00 83.25 83 LEU A C 1
ATOM 650 O O . LEU A 1 83 ? -14.010 7.481 8.998 1.00 83.25 83 LEU A O 1
ATOM 654 N N . PRO A 1 84 ? -13.093 8.494 10.798 1.00 86.25 84 PRO A N 1
ATOM 655 C CA . PRO A 1 84 ? -13.107 9.838 10.233 1.00 86.25 84 PRO A CA 1
ATOM 656 C C . PRO A 1 84 ? -12.191 9.947 9.006 1.00 86.25 84 PRO A C 1
ATOM 658 O O . PRO A 1 84 ? -11.173 9.257 8.917 1.00 86.25 84 PRO A O 1
ATOM 661 N N . THR A 1 85 ? -12.504 10.868 8.092 1.00 81.81 85 THR A N 1
ATOM 662 C CA . THR A 1 85 ? -11.732 11.102 6.856 1.00 81.81 85 THR A CA 1
ATOM 663 C C . THR A 1 85 ? -10.240 11.324 7.116 1.00 81.81 85 THR A C 1
ATOM 665 O O . THR A 1 85 ? -9.406 10.711 6.452 1.00 81.81 85 THR A O 1
ATOM 668 N N . ASP A 1 86 ? -9.890 12.123 8.126 1.00 84.06 86 ASP A N 1
ATOM 669 C CA . ASP A 1 86 ? -8.488 12.409 8.461 1.00 84.06 86 ASP A CA 1
ATOM 670 C C . ASP A 1 86 ? -7.732 11.147 8.902 1.00 84.06 86 ASP A C 1
ATOM 672 O O . ASP A 1 86 ? -6.557 10.957 8.584 1.00 84.06 86 ASP A O 1
ATOM 676 N N . SER A 1 87 ? -8.416 10.230 9.591 1.00 87.25 87 SER A N 1
ATOM 677 C CA . SER A 1 87 ? -7.834 8.955 10.014 1.00 87.25 87 SER A CA 1
ATOM 678 C C . SER A 1 87 ? -7.568 8.022 8.834 1.00 87.25 87 SER A C 1
ATOM 680 O O . SER A 1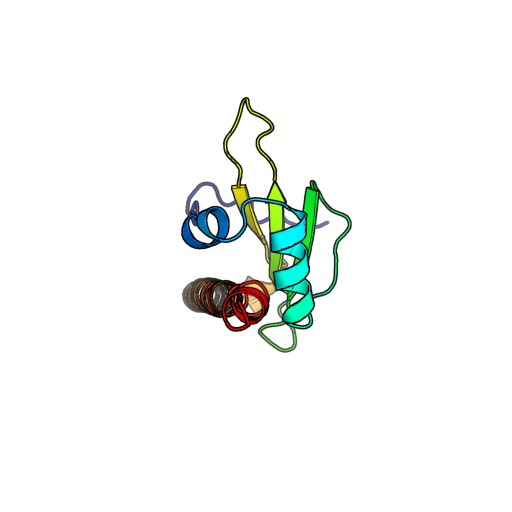 87 ? -6.570 7.303 8.851 1.00 87.25 87 SER A 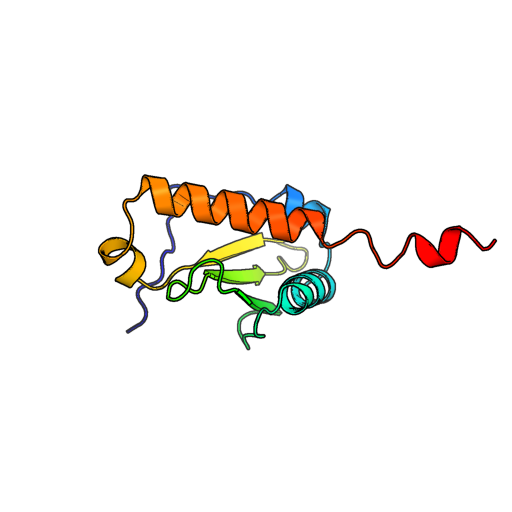O 1
ATOM 682 N N . ILE A 1 88 ? -8.405 8.058 7.791 1.00 84.94 88 ILE A N 1
ATOM 683 C CA . ILE A 1 88 ? -8.170 7.298 6.553 1.00 84.94 88 ILE A CA 1
ATOM 684 C C . ILE A 1 88 ? 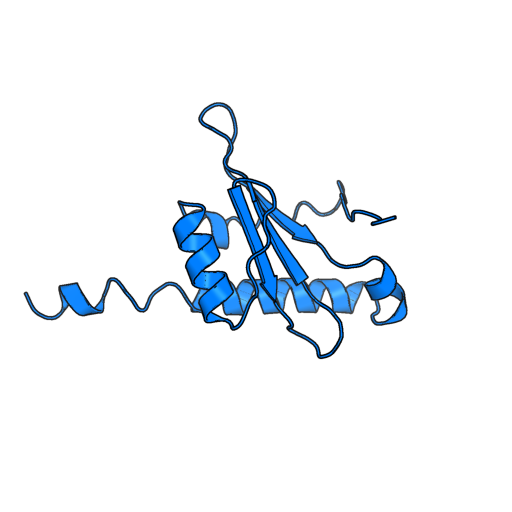-6.847 7.741 5.925 1.00 84.94 88 ILE A C 1
ATOM 686 O O . ILE A 1 88 ? -6.020 6.899 5.578 1.00 84.94 88 ILE A O 1
ATOM 690 N N . TRP A 1 89 ? -6.603 9.052 5.851 1.00 85.56 89 TRP A N 1
ATOM 691 C CA . TRP A 1 89 ? -5.356 9.583 5.303 1.00 85.56 89 TRP A CA 1
ATOM 692 C C . TRP A 1 89 ? -4.128 9.149 6.115 1.00 85.56 89 TRP A C 1
ATOM 694 O O . TRP A 1 89 ? -3.140 8.688 5.541 1.00 85.56 89 TRP A O 1
ATOM 704 N N . LEU A 1 90 ? -4.209 9.200 7.450 1.00 88.56 90 LEU A N 1
ATOM 705 C CA . LEU A 1 90 ? -3.131 8.731 8.331 1.00 88.56 90 LEU A CA 1
ATOM 706 C C . LEU A 1 90 ? -2.788 7.254 8.106 1.00 88.56 90 LEU A C 1
ATOM 708 O O . LEU A 1 90 ? -1.615 6.881 8.115 1.00 88.56 90 LEU A O 1
ATOM 712 N N . ILE A 1 91 ? -3.794 6.410 7.887 1.00 89.12 91 ILE A N 1
ATOM 713 C CA . ILE A 1 91 ? -3.594 4.979 7.640 1.00 89.12 91 ILE A CA 1
ATOM 714 C C . ILE A 1 91 ? -2.962 4.734 6.270 1.00 89.12 91 ILE A C 1
ATOM 716 O O . ILE A 1 91 ? -2.090 3.869 6.154 1.00 89.12 91 ILE A O 1
ATOM 720 N N . ILE A 1 92 ? -3.348 5.495 5.243 1.00 88.88 92 ILE A N 1
ATOM 721 C CA . ILE A 1 92 ? -2.701 5.421 3.926 1.00 88.88 92 ILE A CA 1
ATOM 722 C C . ILE A 1 92 ? -1.222 5.802 4.038 1.00 88.88 92 ILE A C 1
ATOM 724 O O . ILE A 1 92 ? -0.347 5.091 3.551 1.00 88.88 92 ILE A O 1
ATOM 728 N N . GLU A 1 93 ? -0.920 6.893 4.733 1.00 89.12 93 GLU A N 1
ATOM 729 C CA . GLU A 1 93 ? 0.458 7.347 4.914 1.00 89.12 93 GLU A CA 1
ATOM 730 C C . GLU A 1 93 ? 1.286 6.357 5.750 1.00 89.12 93 GLU A C 1
ATOM 732 O O . GLU A 1 93 ? 2.451 6.081 5.446 1.00 89.12 93 GLU A O 1
ATOM 737 N N . TYR A 1 94 ? 0.684 5.768 6.784 1.00 90.94 94 TYR A N 1
ATOM 738 C CA . TYR A 1 94 ? 1.328 4.738 7.593 1.00 90.94 94 TYR A CA 1
ATOM 739 C C . TYR A 1 94 ? 1.611 3.465 6.781 1.00 90.94 94 TYR A C 1
ATOM 741 O O . TYR A 1 94 ? 2.738 2.964 6.802 1.00 90.94 94 TYR A O 1
ATOM 749 N N . SER A 1 95 ? 0.623 2.972 6.027 1.00 90.56 95 SER A N 1
ATOM 750 C CA . SER A 1 95 ? 0.775 1.795 5.157 1.00 90.56 95 SER A CA 1
ATOM 751 C C . SER A 1 95 ? 1.825 2.010 4.066 1.00 90.56 95 SER A C 1
ATOM 753 O O . SER A 1 95 ? 2.694 1.156 3.871 1.00 90.56 95 SER A O 1
ATOM 755 N N . ARG A 1 96 ? 1.835 3.189 3.432 1.00 91.19 96 ARG A N 1
ATOM 756 C CA . ARG A 1 96 ? 2.885 3.596 2.488 1.00 91.19 96 ARG A CA 1
ATOM 757 C C . ARG A 1 96 ? 4.265 3.522 3.132 1.00 91.19 96 ARG A C 1
ATOM 759 O O . ARG A 1 96 ? 5.172 2.918 2.567 1.00 91.19 96 ARG A O 1
ATOM 766 N N . LYS A 1 97 ? 4.433 4.080 4.336 1.00 90.44 97 LYS A N 1
ATOM 767 C CA . LYS A 1 97 ? 5.722 4.081 5.047 1.00 90.44 97 LYS A CA 1
ATOM 768 C C . LYS A 1 97 ? 6.225 2.683 5.391 1.00 90.44 97 LYS A C 1
ATOM 770 O O . LYS A 1 97 ? 7.420 2.427 5.241 1.00 90.44 97 LYS A O 1
ATOM 775 N N . ILE A 1 98 ? 5.366 1.779 5.866 1.00 90.81 98 ILE A N 1
ATOM 776 C CA . ILE A 1 98 ? 5.806 0.409 6.186 1.00 90.81 98 ILE A CA 1
ATOM 777 C C . ILE A 1 98 ? 6.194 -0.359 4.918 1.00 90.81 98 ILE A C 1
ATOM 779 O O . ILE A 1 98 ? 7.203 -1.068 4.918 1.00 90.81 98 ILE A O 1
ATOM 783 N N . LEU A 1 99 ? 5.459 -0.150 3.823 1.00 90.00 99 LEU A N 1
ATOM 784 C CA . LEU A 1 99 ? 5.747 -0.756 2.530 1.00 90.00 99 LEU A CA 1
ATOM 785 C C . LEU A 1 99 ? 7.039 -0.186 1.938 1.00 90.00 99 LEU A C 1
ATOM 787 O O . LEU A 1 99 ? 7.877 -0.941 1.452 1.00 90.00 99 LEU A O 1
ATOM 791 N N . GLY A 1 100 ? 7.272 1.118 2.081 1.00 87.00 100 GLY A N 1
ATOM 792 C CA . GLY A 1 100 ? 8.509 1.785 1.683 1.00 87.00 100 GLY A CA 1
ATOM 793 C 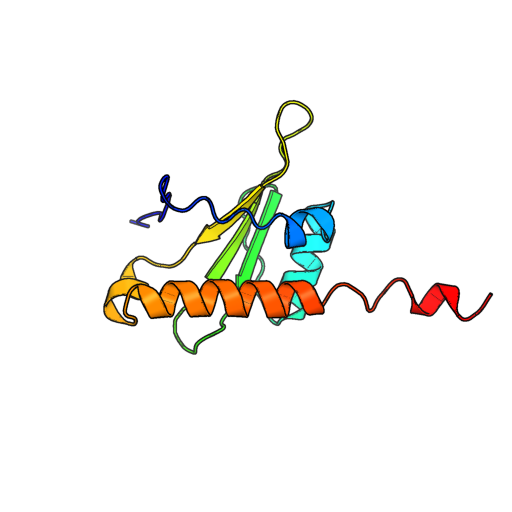C . GLY A 1 100 ? 9.743 1.322 2.466 1.00 87.00 100 GLY A C 1
ATOM 794 O O . GLY A 1 100 ? 10.845 1.327 1.924 1.00 87.00 100 GLY A O 1
ATOM 795 N N . LYS A 1 101 ? 9.606 0.844 3.710 1.00 82.56 101 LYS A N 1
ATOM 796 C CA . LYS A 1 101 ? 10.744 0.333 4.503 1.00 82.56 101 LYS A CA 1
ATOM 797 C C . LYS A 1 101 ? 11.195 -1.077 4.107 1.00 82.56 101 LYS A C 1
ATOM 799 O O . LYS A 1 101 ? 12.376 -1.387 4.234 1.00 82.56 101 LYS A O 1
ATOM 804 N N . LYS A 1 102 ? 10.298 -1.937 3.612 1.00 67.06 102 LYS A N 1
ATOM 805 C CA . LYS A 1 102 ? 10.551 -3.389 3.509 1.00 67.06 102 LYS A CA 1
ATOM 806 C C . LYS A 1 102 ? 11.289 -3.889 2.257 1.00 67.06 102 LYS A C 1
ATOM 808 O O . LYS A 1 102 ? 11.625 -5.064 2.202 1.00 67.06 102 LYS A O 1
ATOM 813 N N . GLY A 1 103 ? 11.635 -3.022 1.305 1.00 52.91 103 GLY A N 1
ATOM 814 C CA . GLY A 1 103 ? 12.301 -3.434 0.055 1.00 52.91 103 GLY A CA 1
ATOM 815 C C . GLY A 1 103 ? 13.819 -3.209 -0.072 1.00 52.91 103 GLY A C 1
ATOM 816 O O . GLY A 1 103 ? 14.263 -3.039 -1.193 1.00 52.91 103 GLY A O 1
ATOM 817 N N . SER A 1 104 ? 14.620 -3.146 1.005 1.00 44.59 104 SER A N 1
ATOM 818 C CA . SER A 1 104 ? 16.108 -3.138 0.880 1.00 44.59 104 SER A CA 1
ATOM 819 C C . SER A 1 104 ? 16.769 -4.492 1.203 1.00 44.59 104 SER A C 1
ATOM 821 O O . SER A 1 104 ? 17.903 -4.746 0.819 1.00 44.59 104 SER A O 1
ATOM 823 N N . CYS A 1 105 ? 16.064 -5.437 1.829 1.00 42.34 105 CYS A N 1
ATOM 824 C CA . CYS A 1 105 ? 16.732 -6.564 2.491 1.00 42.34 105 CYS A CA 1
ATOM 825 C C . CYS A 1 105 ? 17.121 -7.767 1.594 1.00 42.34 105 CYS A C 1
ATOM 827 O O . CYS A 1 105 ? 17.355 -8.847 2.120 1.00 42.34 105 CYS A O 1
ATOM 829 N N . SER A 1 106 ? 17.186 -7.654 0.259 1.00 46.25 106 SER A N 1
ATOM 830 C CA . SER A 1 106 ? 17.504 -8.837 -0.575 1.00 46.25 106 SER A CA 1
ATOM 831 C C . SER A 1 106 ? 18.468 -8.635 -1.747 1.00 46.25 106 SER A C 1
ATOM 833 O O . SER A 1 106 ? 18.683 -9.590 -2.491 1.00 46.25 106 SER A O 1
ATOM 835 N N . GLN A 1 107 ? 19.098 -7.465 -1.903 1.00 44.75 107 GLN A N 1
ATOM 836 C CA . GLN A 1 107 ? 20.223 -7.308 -2.846 1.00 44.75 107 GLN A CA 1
ATOM 837 C C . GLN A 1 107 ? 21.544 -6.895 -2.172 1.00 44.75 107 GLN A C 1
ATOM 839 O O . GLN A 1 107 ? 22.607 -7.249 -2.675 1.00 44.75 107 GLN A O 1
ATOM 844 N N . ASP A 1 108 ? 21.507 -6.300 -0.976 1.00 41.03 108 ASP A N 1
ATOM 845 C CA . ASP A 1 108 ? 22.728 -5.895 -0.257 1.00 41.03 108 ASP A CA 1
ATOM 846 C C . ASP A 1 108 ? 23.509 -7.072 0.367 1.00 41.03 108 ASP A C 1
ATOM 848 O O . ASP A 1 108 ? 24.713 -6.977 0.592 1.00 41.03 108 ASP A O 1
ATOM 852 N N . LEU A 1 109 ? 22.867 -8.228 0.589 1.00 45.84 109 LEU A N 1
ATOM 853 C CA . LEU A 1 109 ? 23.521 -9.408 1.182 1.00 45.84 109 LEU A CA 1
ATOM 854 C C . LEU A 1 109 ? 24.412 -10.196 0.205 1.00 45.84 109 LEU A C 1
ATOM 856 O O . LEU A 1 109 ? 25.234 -10.994 0.647 1.00 45.84 109 LEU A O 1
ATOM 860 N N . LEU A 1 110 ? 24.289 -9.967 -1.108 1.00 47.09 110 LEU A N 1
ATOM 861 C CA . LEU A 1 110 ? 25.166 -10.580 -2.118 1.00 47.09 110 LEU A CA 1
ATOM 862 C C . LEU A 1 110 ? 26.326 -9.663 -2.537 1.00 47.09 110 LEU A C 1
ATOM 864 O O . LEU A 1 110 ? 27.266 -10.129 -3.178 1.00 47.09 110 LEU A O 1
ATOM 868 N N . ALA A 1 111 ? 26.291 -8.385 -2.151 1.00 47.72 111 ALA A N 1
ATOM 869 C CA . ALA A 1 111 ? 27.351 -7.419 -2.434 1.00 47.72 111 ALA A CA 1
ATOM 870 C C . ALA A 1 111 ? 28.425 -7.349 -1.332 1.00 47.72 111 ALA A C 1
ATOM 872 O O . ALA A 1 111 ? 29.511 -6.845 -1.590 1.00 47.72 111 ALA A O 1
ATOM 873 N N . SER A 1 112 ? 28.167 -7.877 -0.127 1.00 39.75 112 SER A N 1
ATOM 874 C CA . SER A 1 112 ? 29.135 -7.851 0.986 1.00 39.75 112 SER A CA 1
ATOM 875 C C . SER A 1 112 ? 30.069 -9.071 1.061 1.00 39.75 112 SER A C 1
ATOM 877 O O . SER A 1 112 ? 30.816 -9.196 2.028 1.00 39.75 112 SER A O 1
ATOM 879 N N . TRP A 1 113 ? 30.008 -9.985 0.087 1.00 48.97 113 TRP A N 1
ATOM 880 C CA . TRP A 1 113 ? 30.860 -11.185 -0.002 1.00 48.97 113 TRP A CA 1
ATOM 881 C C . TRP A 1 113 ? 31.638 -11.260 -1.328 1.00 48.97 113 TRP A C 1
ATOM 883 O O . TRP A 1 113 ? 31.933 -12.350 -1.821 1.00 48.97 113 TRP A O 1
ATOM 893 N N . ARG A 1 114 ? 31.960 -10.107 -1.922 1.00 41.97 114 ARG A N 1
ATOM 894 C CA . ARG A 1 114 ? 32.852 -9.994 -3.080 1.00 41.97 114 ARG A CA 1
ATOM 895 C C . ARG A 1 114 ? 34.004 -9.050 -2.794 1.00 41.97 114 ARG A C 1
ATOM 897 O O . ARG A 1 114 ? 33.744 -8.002 -2.169 1.00 41.97 114 ARG A O 1
#

Radius of gyration: 15.05 Å; chains: 1; bounding box: 55×26×36 Å

pLDDT: mean 78.38, std 18.85, range [33.06, 95.06]

Secondary structure (DSSP, 8-state):
-------TT-----HHHHHH--SHHHHHHHHHTTT-EEE-SSSEEEEEEEETTEEEEEEEE--BTTB--EEEEEE-TTHHHHS-HHHHHHHHHHHHHHHHHTTSTTTTTTTTT-

Sequence (114 aa):
GGLFFSAPAHNLAFNDLLDKYATPDEFLRAGLSLGGERMQIEDAAFTILILPRIPILYVFRSGGGEFPNSINVYFDSSVRFHLPTDSIWLIIEYSRKILGKKGSCSQDLLASWR